Protein AF-A0AAV5D7L4-F1 (afdb_monomer_lite)

InterPro domains:
  IPR000823 Plant peroxidase [PR00461] (14-34)
  IPR000823 Plant peroxidase [PR00461] (56-69)
  IPR000823 Plant peroxidase [PTHR31388] (1-70)
  IPR002016 Haem peroxidase [PF00141] (2-70)
  IPR002016 Haem peroxidase [PS50873] (1-71)
  IPR010255 Haem peroxidase superfamily [SSF48113] (2-70)
  IPR019794 Peroxidase, active site [PS00436] (12-23)

Sequence (71 aa):
MAQAVEKEARMGASILRLFFHDCFVNGCDASVLLDDDPGRNFKGEKTAFPNVNSLRGYDVVDAVKARVEAE

Radius of gyration: 13.01 Å; chains: 1; bounding box: 31×27×29 Å

Structure (mmCIF, N/CA/C/O backbone):
data_AF-A0AAV5D7L4-F1
#
_entry.id   AF-A0AAV5D7L4-F1
#
loop_
_atom_site.group_PDB
_atom_site.id
_atom_site.type_symbol
_atom_site.label_atom_id
_atom_site.label_alt_id
_atom_site.label_comp_id
_atom_site.label_asym_id
_atom_site.label_entity_id
_atom_site.label_seq_id
_atom_site.pdbx_PDB_ins_code
_atom_site.Cartn_x
_atom_site.Cartn_y
_atom_site.Cartn_z
_atom_site.occupancy
_atom_site.B_iso_or_equiv
_atom_site.auth_seq_id
_atom_site.auth_comp_id
_atom_site.auth_asym_id
_atom_site.auth_atom_id
_atom_site.pdbx_PDB_model_num
ATOM 1 N N . MET A 1 1 ? -9.160 -2.023 10.361 1.00 88.75 1 MET A N 1
ATOM 2 C CA . MET A 1 1 ? -8.770 -3.387 9.936 1.00 88.75 1 MET A CA 1
ATOM 3 C C . MET A 1 1 ? -9.938 -4.369 9.895 1.00 88.75 1 MET A C 1
ATOM 5 O O . MET A 1 1 ? -10.256 -4.794 8.795 1.00 88.75 1 MET A O 1
ATOM 9 N N . ALA A 1 2 ? -10.616 -4.689 11.009 1.00 95.38 2 ALA A N 1
ATOM 10 C CA . ALA A 1 2 ? -11.722 -5.670 11.019 1.00 95.38 2 ALA A CA 1
ATOM 11 C C . ALA A 1 2 ? -12.803 -5.403 9.949 1.00 95.38 2 ALA A C 1
ATOM 13 O O . ALA A 1 2 ? -13.066 -6.264 9.119 1.00 95.38 2 ALA A O 1
ATOM 14 N N . GLN A 1 3 ? -13.295 -4.161 9.866 1.00 96.50 3 GLN A N 1
ATOM 15 C CA . GLN A 1 3 ? -14.286 -3.738 8.862 1.00 96.50 3 GLN A CA 1
ATOM 16 C C . GLN A 1 3 ? -13.850 -4.007 7.407 1.00 96.50 3 GLN A C 1
ATOM 18 O O . GLN A 1 3 ? -14.673 -4.343 6.561 1.00 96.50 3 GLN A O 1
ATOM 23 N N . ALA A 1 4 ? -12.555 -3.866 7.095 1.00 96.94 4 ALA A N 1
ATO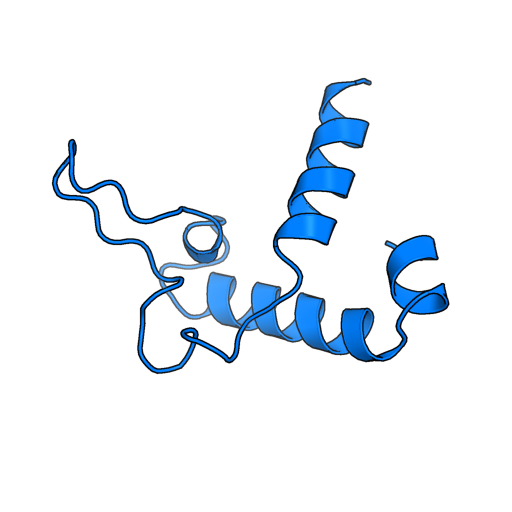M 24 C CA . ALA A 1 4 ? -12.041 -4.103 5.745 1.00 96.94 4 ALA A CA 1
ATOM 25 C C . ALA A 1 4 ? -12.012 -5.602 5.402 1.00 96.94 4 ALA A C 1
ATOM 27 O O . ALA A 1 4 ? -12.314 -5.975 4.273 1.00 96.94 4 ALA A O 1
ATOM 28 N N . VAL A 1 5 ? -11.696 -6.456 6.383 1.00 97.62 5 VAL A N 1
ATOM 29 C CA . VAL A 1 5 ? -11.697 -7.921 6.226 1.00 97.62 5 VAL A CA 1
ATOM 30 C C . VAL A 1 5 ? -13.122 -8.477 6.172 1.00 97.62 5 VAL A C 1
ATOM 32 O O . VAL A 1 5 ? -13.387 -9.384 5.391 1.00 97.62 5 VAL A O 1
ATOM 35 N N . GLU A 1 6 ? -14.055 -7.918 6.944 1.00 98.06 6 GLU A N 1
ATOM 36 C CA . GLU A 1 6 ? -15.480 -8.274 6.873 1.00 98.06 6 GLU A CA 1
ATOM 37 C C . GLU A 1 6 ? -16.082 -7.938 5.505 1.00 98.06 6 GLU A C 1
ATOM 39 O O . GLU A 1 6 ? -16.826 -8.738 4.940 1.00 98.06 6 GLU A O 1
ATOM 44 N N . LYS A 1 7 ? -15.729 -6.772 4.946 1.00 98.00 7 LYS A N 1
ATOM 45 C CA . LYS A 1 7 ? -16.166 -6.362 3.606 1.00 98.00 7 LYS A CA 1
ATOM 46 C C . LYS A 1 7 ? -15.523 -7.208 2.505 1.00 98.00 7 LYS A C 1
ATOM 48 O O . LYS A 1 7 ? -16.181 -7.528 1.518 1.00 98.00 7 LYS A O 1
ATOM 53 N N . GLU A 1 8 ? -14.247 -7.556 2.655 1.00 98.00 8 GLU A N 1
ATOM 54 C CA . GLU A 1 8 ? -13.529 -8.419 1.723 1.00 98.00 8 GLU A CA 1
ATOM 55 C C . GLU A 1 8 ? -12.538 -9.334 2.457 1.00 98.00 8 GLU A C 1
ATOM 57 O O . GLU A 1 8 ? -11.441 -8.920 2.835 1.00 98.00 8 GLU A O 1
ATOM 62 N N . ALA A 1 9 ? -12.870 -10.624 2.565 1.00 98.19 9 ALA A N 1
ATOM 63 C CA . ALA A 1 9 ? -12.065 -11.592 3.316 1.00 98.19 9 ALA A CA 1
ATOM 64 C C . ALA A 1 9 ? -10.596 -11.673 2.845 1.00 98.19 9 ALA A C 1
ATOM 66 O O . ALA A 1 9 ? -9.678 -11.820 3.655 1.00 98.19 9 ALA A O 1
ATOM 67 N N . ARG A 1 10 ? -10.342 -11.511 1.535 1.00 98.06 10 ARG A N 1
ATOM 68 C CA . ARG A 1 10 ? -8.985 -11.525 0.954 1.00 98.06 10 ARG A CA 1
ATOM 69 C C . ARG A 1 10 ? -8.123 -10.340 1.410 1.00 98.06 10 ARG A C 1
ATOM 71 O O . ARG A 1 10 ? -6.896 -10.395 1.277 1.00 98.06 10 ARG A O 1
ATOM 78 N N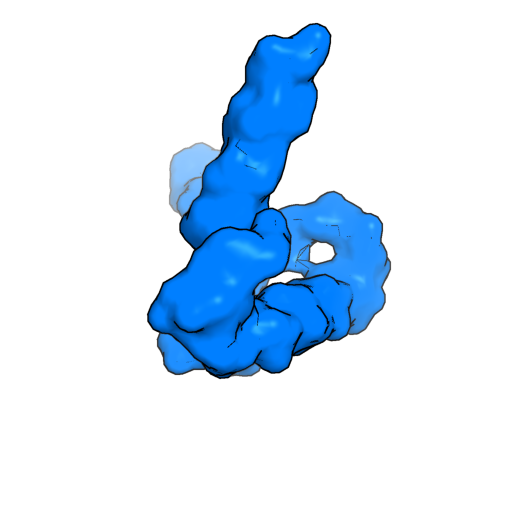 . MET A 1 11 ? -8.718 -9.285 1.967 1.00 98.50 11 MET A N 1
ATOM 79 C CA . MET A 1 11 ? -7.971 -8.123 2.442 1.00 98.50 11 MET A CA 1
ATOM 80 C C . MET A 1 11 ? -7.001 -8.492 3.569 1.00 98.50 11 MET A C 1
ATOM 82 O O . MET A 1 11 ? -5.878 -7.995 3.587 1.00 98.50 11 MET A O 1
ATOM 86 N N . GLY A 1 12 ? -7.364 -9.444 4.438 1.00 98.12 12 GLY A N 1
ATOM 87 C CA . GLY A 1 12 ? -6.464 -9.926 5.492 1.00 98.12 12 GLY A CA 1
ATOM 88 C C . GLY A 1 12 ? -5.157 -10.497 4.930 1.00 98.12 12 GLY A C 1
ATOM 89 O O . GLY A 1 12 ? -4.071 -10.090 5.338 1.00 98.12 12 GLY A O 1
ATOM 90 N N . ALA A 1 13 ? -5.251 -11.373 3.924 1.00 98.44 13 ALA A N 1
ATOM 91 C CA . ALA A 1 13 ? -4.078 -11.932 3.246 1.00 98.44 13 ALA A CA 1
ATOM 92 C C . ALA A 1 13 ? -3.287 -10.869 2.464 1.00 98.44 13 ALA A C 1
ATOM 94 O O . ALA A 1 13 ? -2.062 -10.933 2.391 1.00 98.44 13 ALA A O 1
ATOM 95 N N . SER A 1 14 ? -3.982 -9.886 1.887 1.00 98.50 14 SER A N 1
ATOM 96 C CA . SER A 1 14 ? -3.350 -8.813 1.114 1.00 98.50 14 SER A CA 1
ATOM 97 C C . SER A 1 14 ? -2.483 -7.914 1.994 1.00 98.50 14 SER A C 1
ATOM 99 O O . SER A 1 14 ? -1.345 -7.633 1.632 1.00 98.50 14 SER A O 1
ATOM 101 N N . ILE A 1 15 ? -2.979 -7.539 3.176 1.00 98.25 15 ILE A N 1
ATOM 102 C CA . ILE A 1 15 ? -2.237 -6.707 4.130 1.00 98.25 15 ILE A CA 1
ATOM 103 C C . ILE A 1 15 ? -1.071 -7.480 4.755 1.00 98.25 15 ILE A C 1
ATOM 105 O O . ILE A 1 15 ? 0.014 -6.924 4.899 1.00 98.25 15 ILE A O 1
ATOM 109 N N . LEU A 1 16 ? -1.244 -8.776 5.043 1.00 98.50 16 LEU A N 1
ATOM 110 C CA . LEU A 1 16 ? -0.132 -9.627 5.479 1.00 98.50 16 LEU A CA 1
ATOM 111 C C . LEU A 1 16 ? 0.986 -9.674 4.427 1.00 98.50 16 LEU A C 1
ATOM 113 O O . LEU A 1 16 ? 2.160 -9.532 4.759 1.00 98.50 16 LEU A O 1
ATOM 117 N N . ARG A 1 17 ? 0.622 -9.848 3.150 1.00 98.69 17 ARG A N 1
ATOM 118 C CA . ARG A 1 17 ? 1.587 -9.831 2.047 1.00 98.69 17 ARG A CA 1
ATOM 119 C C . ARG A 1 17 ? 2.253 -8.462 1.902 1.00 98.69 17 ARG A C 1
ATOM 121 O O . ARG A 1 17 ? 3.452 -8.412 1.673 1.00 98.69 17 ARG A O 1
ATOM 128 N N . LEU A 1 18 ? 1.502 -7.373 2.037 1.00 98.62 18 LEU A N 1
ATOM 129 C CA . LEU A 1 18 ? 2.042 -6.016 1.974 1.00 98.62 18 LEU A CA 1
ATOM 130 C C . LEU A 1 18 ? 3.091 -5.776 3.073 1.00 98.62 18 LEU A C 1
ATOM 132 O O . LEU A 1 18 ? 4.183 -5.321 2.757 1.00 98.62 18 LEU A O 1
ATOM 136 N N . PHE A 1 19 ? 2.817 -6.185 4.316 1.00 98.56 19 PHE A N 1
ATOM 137 C CA . PHE A 1 19 ? 3.795 -6.132 5.411 1.00 98.56 19 PHE A CA 1
ATOM 138 C C . PHE A 1 19 ? 5.031 -7.001 5.143 1.00 98.56 19 PHE A C 1
ATOM 140 O O . PHE A 1 19 ? 6.155 -6.578 5.388 1.00 98.56 19 PHE A O 1
ATOM 147 N N . PHE A 1 20 ? 4.841 -8.208 4.600 1.00 98.69 20 PHE A N 1
ATOM 148 C CA . PHE A 1 20 ? 5.965 -9.050 4.192 1.00 98.69 20 PHE A CA 1
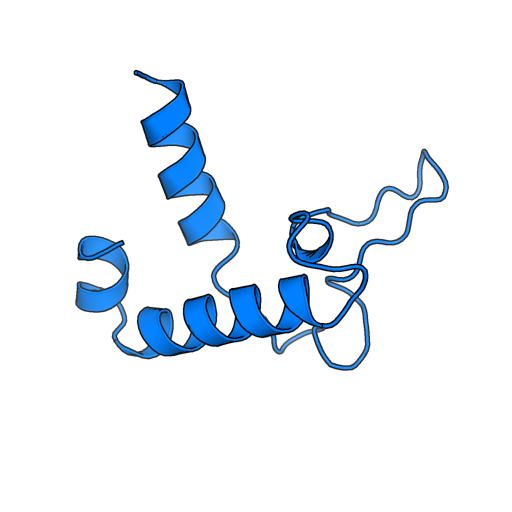ATOM 149 C C . PHE A 1 20 ? 6.846 -8.356 3.143 1.00 98.69 20 PHE A C 1
ATOM 151 O O . PHE A 1 20 ? 8.062 -8.369 3.289 1.00 98.69 20 PHE A O 1
ATOM 158 N N . HIS A 1 21 ? 6.248 -7.746 2.114 1.00 98.56 21 HIS A N 1
ATOM 159 C CA . HIS A 1 21 ? 6.991 -7.055 1.057 1.00 98.56 21 HIS A CA 1
ATOM 160 C C . HIS A 1 21 ? 7.721 -5.805 1.560 1.00 98.56 21 HIS A C 1
ATOM 162 O O . HIS A 1 21 ? 8.827 -5.570 1.091 1.00 98.56 21 HIS A O 1
ATOM 168 N N . ASP A 1 22 ? 7.143 -5.078 2.521 1.00 98.75 22 ASP A N 1
ATOM 169 C CA . ASP A 1 22 ? 7.820 -3.981 3.225 1.00 98.75 22 ASP A CA 1
ATOM 170 C C . ASP A 1 22 ? 9.076 -4.512 3.929 1.00 98.75 22 ASP A C 1
ATOM 172 O O . ASP A 1 22 ? 10.202 -4.222 3.555 1.00 98.75 22 ASP A O 1
ATOM 176 N N . CYS A 1 23 ? 8.904 -5.452 4.858 1.00 98.69 23 CYS A N 1
ATOM 177 C CA . CYS A 1 23 ? 10.013 -5.958 5.661 1.00 98.69 23 CYS A CA 1
ATOM 178 C C . CYS A 1 23 ? 11.134 -6.648 4.865 1.00 98.69 23 CYS A C 1
ATOM 180 O O . CYS A 1 23 ? 12.262 -6.731 5.356 1.00 98.69 23 CYS A O 1
ATOM 182 N N . PHE A 1 24 ? 10.845 -7.192 3.679 1.00 98.50 24 PHE A N 1
ATOM 183 C CA . PHE A 1 24 ? 11.841 -7.892 2.861 1.00 98.50 24 PHE A CA 1
ATOM 184 C C . PHE A 1 24 ? 12.739 -6.956 2.045 1.00 98.50 24 PHE A C 1
ATOM 186 O O . PHE A 1 24 ? 13.820 -7.379 1.626 1.00 98.50 24 PHE A O 1
ATOM 193 N N . VAL A 1 25 ? 12.315 -5.715 1.804 1.00 97.75 25 VAL A N 1
ATOM 194 C CA . VAL A 1 25 ? 13.067 -4.726 1.028 1.00 97.75 25 VAL A CA 1
ATOM 195 C C . VAL A 1 25 ? 13.430 -3.581 1.959 1.00 97.75 25 VAL A C 1
ATOM 197 O O . VAL A 1 25 ? 12.571 -2.874 2.442 1.00 97.75 25 VAL A O 1
ATOM 200 N N . ASN A 1 26 ? 14.718 -3.424 2.263 1.00 97.12 26 ASN A N 1
ATOM 201 C CA . ASN A 1 26 ? 15.224 -2.375 3.161 1.00 97.12 26 ASN A CA 1
ATOM 202 C C . ASN A 1 26 ? 14.667 -2.367 4.611 1.00 97.12 26 ASN A C 1
ATOM 204 O O . ASN A 1 26 ? 15.078 -1.535 5.417 1.00 97.12 26 ASN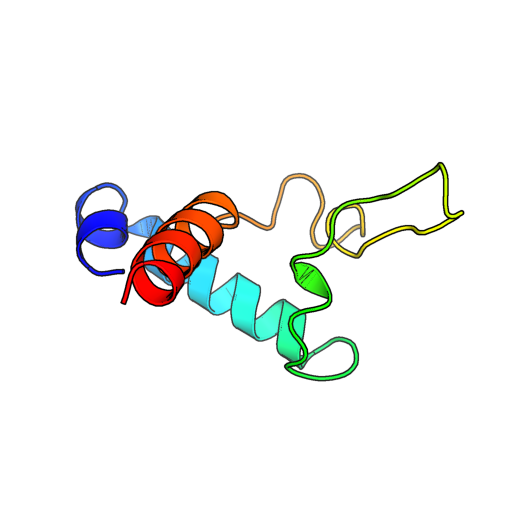 A O 1
ATOM 208 N N . GLY A 1 27 ? 13.845 -3.349 4.992 1.00 98.19 27 GLY A N 1
ATOM 209 C CA . GLY A 1 27 ? 13.288 -3.491 6.340 1.00 98.19 27 GLY A CA 1
ATOM 210 C C . GLY A 1 27 ? 11.882 -2.898 6.455 1.00 98.19 27 GLY A C 1
ATOM 211 O O . GLY A 1 27 ? 11.349 -2.357 5.503 1.00 98.19 27 GLY A O 1
ATOM 212 N N . CYS A 1 28 ? 11.244 -3.032 7.621 1.00 98.50 28 CYS A N 1
ATOM 213 C CA . CYS A 1 28 ? 9.854 -2.599 7.819 1.00 98.50 28 CYS A CA 1
ATOM 214 C C . CYS A 1 28 ? 9.770 -1.071 8.031 1.00 98.50 28 CYS A C 1
ATOM 216 O O . CYS A 1 28 ? 9.541 -0.606 9.153 1.00 98.50 28 CYS A O 1
ATOM 218 N N . ASP A 1 29 ? 10.056 -0.298 6.986 1.00 98.38 29 ASP A N 1
ATOM 219 C CA . ASP A 1 29 ? 10.183 1.164 7.015 1.00 98.38 29 ASP A CA 1
ATOM 220 C C . ASP A 1 29 ? 9.064 1.896 6.253 1.00 98.38 29 ASP A C 1
ATOM 222 O O . ASP A 1 29 ? 9.094 3.124 6.143 1.00 98.38 29 ASP A O 1
ATOM 226 N N . ALA A 1 30 ? 8.051 1.159 5.786 1.00 98.38 30 ALA A N 1
ATOM 227 C CA . ALA A 1 30 ? 6.934 1.643 4.982 1.00 98.38 30 ALA A CA 1
ATOM 228 C C . ALA A 1 30 ? 7.320 2.184 3.591 1.00 98.38 30 ALA A C 1
ATOM 230 O O . ALA A 1 30 ? 6.492 2.831 2.935 1.00 98.38 30 ALA A O 1
ATOM 231 N N . SER A 1 31 ? 8.530 1.903 3.102 1.00 98.31 31 SER A N 1
ATOM 232 C CA . SER A 1 31 ? 8.983 2.282 1.755 1.00 98.31 31 SER A CA 1
ATOM 233 C C . SER A 1 31 ? 8.052 1.767 0.651 1.00 98.31 31 SER A C 1
ATOM 235 O O . SER A 1 31 ? 7.776 2.497 -0.310 1.00 98.31 31 SER A O 1
ATOM 237 N N . VAL A 1 32 ? 7.449 0.583 0.829 1.00 98.50 32 VAL A N 1
ATOM 238 C CA . VAL A 1 32 ? 6.497 -0.011 -0.129 1.00 98.50 32 VAL A CA 1
ATOM 239 C C . VAL A 1 32 ? 5.210 0.812 -0.319 1.00 98.50 32 VAL A C 1
ATOM 241 O O . VAL A 1 32 ? 4.468 0.612 -1.290 1.00 98.50 32 VAL A O 1
ATOM 244 N N . LEU A 1 33 ? 4.907 1.735 0.601 1.00 98.56 33 LEU A N 1
ATOM 245 C CA . LEU A 1 33 ? 3.715 2.588 0.547 1.00 98.56 33 LEU A CA 1
ATOM 246 C C . LEU A 1 33 ? 3.899 3.835 -0.323 1.00 98.56 33 LEU A C 1
ATOM 248 O O . LEU A 1 33 ? 2.900 4.464 -0.683 1.00 98.56 33 LEU A O 1
ATOM 252 N N . LEU A 1 34 ? 5.133 4.186 -0.685 1.00 98.12 34 LEU A N 1
ATOM 253 C CA . LEU A 1 34 ? 5.431 5.393 -1.449 1.00 98.12 34 LEU A CA 1
ATOM 254 C C . LEU A 1 34 ? 5.065 5.223 -2.931 1.00 98.12 34 LEU A C 1
ATOM 256 O O . LEU A 1 34 ? 5.359 4.200 -3.553 1.00 98.12 34 LEU A O 1
ATOM 260 N N . ASP A 1 35 ? 4.414 6.240 -3.493 1.00 98.19 35 ASP A N 1
ATOM 261 C CA . ASP A 1 35 ? 4.114 6.317 -4.923 1.00 98.19 35 ASP A CA 1
ATOM 262 C C . ASP A 1 35 ? 5.323 6.812 -5.725 1.00 98.19 35 ASP A C 1
ATOM 264 O O . ASP A 1 35 ? 6.208 7.488 -5.200 1.00 98.19 35 ASP A O 1
ATOM 268 N N . ASP A 1 36 ? 5.345 6.494 -7.020 1.00 97.69 36 ASP A N 1
ATOM 269 C CA . ASP A 1 36 ? 6.321 7.064 -7.947 1.00 97.69 36 ASP A CA 1
ATOM 270 C C . ASP A 1 36 ? 6.171 8.598 -7.987 1.00 97.69 36 ASP A C 1
ATOM 272 O O . ASP A 1 36 ? 5.067 9.124 -8.144 1.00 97.69 36 ASP A O 1
ATOM 276 N N . ASP A 1 37 ? 7.293 9.319 -7.912 1.00 97.19 37 ASP A N 1
ATOM 277 C CA . ASP A 1 37 ? 7.353 10.777 -8.060 1.00 97.19 37 ASP A CA 1
ATOM 278 C C . ASP A 1 37 ? 8.383 11.133 -9.146 1.00 97.19 37 ASP A C 1
ATOM 280 O O . ASP A 1 37 ? 9.573 11.341 -8.863 1.00 97.19 37 ASP A O 1
ATOM 284 N N . PRO A 1 38 ? 7.944 11.230 -10.416 1.00 94.44 38 PRO A N 1
ATOM 285 C CA . PRO A 1 38 ? 8.814 11.615 -11.523 1.00 94.44 38 PRO A CA 1
ATOM 286 C C . PRO A 1 38 ? 9.435 13.006 -11.349 1.00 94.44 38 PRO A C 1
ATOM 288 O O . PRO A 1 38 ? 10.538 13.244 -11.839 1.00 94.44 38 PRO A O 1
ATOM 291 N N . GLY A 1 39 ? 8.762 13.920 -10.638 1.00 96.50 39 GLY A N 1
ATOM 292 C CA . GLY A 1 39 ? 9.246 15.282 -10.396 1.00 96.50 39 GLY A CA 1
ATOM 293 C C . GLY A 1 39 ? 10.466 15.327 -9.477 1.00 96.50 39 GLY A C 1
ATOM 294 O O . GLY A 1 39 ? 11.289 16.235 -9.590 1.00 96.50 39 GLY A O 1
ATOM 295 N N . ARG A 1 40 ? 10.619 14.321 -8.610 1.00 95.81 40 ARG A N 1
ATOM 296 C CA . ARG A 1 40 ? 11.789 14.138 -7.735 1.00 95.81 40 ARG A CA 1
ATOM 297 C C . ARG A 1 40 ? 12.746 13.052 -8.221 1.00 95.81 40 ARG A C 1
ATOM 299 O O . ARG A 1 40 ? 13.670 12.700 -7.494 1.00 95.81 40 ARG A O 1
ATOM 306 N N . ASN A 1 41 ? 12.542 12.532 -9.435 1.00 95.69 41 ASN A N 1
ATOM 307 C CA . ASN A 1 41 ? 13.271 11.379 -9.964 1.00 95.69 41 ASN A CA 1
ATOM 308 C C . ASN A 1 41 ? 13.249 10.179 -8.991 1.00 95.69 41 ASN A C 1
ATOM 310 O O . ASN A 1 41 ? 14.252 9.488 -8.805 1.00 95.69 41 ASN A O 1
ATOM 314 N N . PHE A 1 42 ? 12.104 9.962 -8.340 1.00 97.12 42 PHE A N 1
ATOM 315 C CA . PHE A 1 42 ? 11.885 8.872 -7.400 1.00 97.12 42 PHE A CA 1
ATOM 316 C C . PHE A 1 42 ? 10.964 7.823 -8.022 1.00 97.12 42 PHE A C 1
ATOM 318 O O . PHE A 1 42 ? 9.881 8.138 -8.518 1.00 97.12 42 PHE A O 1
ATOM 325 N N . LYS A 1 43 ? 11.400 6.565 -7.974 1.00 97.69 43 LYS A N 1
ATOM 326 C CA . LYS A 1 43 ? 10.594 5.408 -8.353 1.00 97.69 43 LYS A CA 1
ATOM 327 C C . LYS A 1 43 ? 10.381 4.554 -7.112 1.00 97.69 43 LYS A C 1
ATOM 329 O O . LYS A 1 43 ? 11.348 4.024 -6.567 1.00 97.69 43 LYS A O 1
ATOM 334 N N . GLY A 1 44 ? 9.134 4.465 -6.677 1.00 97.06 44 GLY A N 1
ATOM 335 C CA . GLY A 1 44 ? 8.720 3.667 -5.541 1.00 97.06 44 GLY A CA 1
ATOM 336 C C . GLY A 1 44 ? 8.626 2.184 -5.886 1.00 97.06 44 GLY A C 1
ATOM 337 O O . GLY A 1 44 ? 8.832 1.732 -7.017 1.00 97.06 44 GLY A O 1
ATOM 338 N N . GLU A 1 45 ? 8.286 1.393 -4.878 1.00 98.56 45 GLU A N 1
ATOM 339 C CA . GLU A 1 45 ? 8.295 -0.064 -4.998 1.00 98.56 45 GLU A CA 1
ATOM 340 C C . GLU A 1 45 ? 7.010 -0.620 -5.609 1.00 98.56 45 GLU A C 1
ATOM 342 O O . GLU A 1 45 ? 6.988 -1.761 -6.078 1.00 98.56 45 GLU A O 1
ATOM 347 N N . LYS A 1 46 ? 5.927 0.165 -5.649 1.00 98.38 46 LYS A N 1
ATOM 348 C CA . LYS A 1 46 ? 4.617 -0.277 -6.159 1.00 98.38 46 LYS A CA 1
ATOM 349 C C . LYS A 1 46 ? 4.673 -0.745 -7.616 1.00 98.38 46 LYS A C 1
ATOM 351 O O . LYS A 1 46 ? 3.926 -1.645 -7.998 1.00 98.38 46 LYS A O 1
ATOM 356 N N . THR A 1 47 ? 5.576 -0.181 -8.422 1.00 97.50 47 THR A N 1
ATOM 357 C CA . THR A 1 47 ? 5.755 -0.540 -9.839 1.00 97.50 47 THR A CA 1
ATOM 358 C C . THR A 1 47 ? 6.825 -1.612 -10.078 1.00 97.50 47 THR A C 1
ATOM 360 O O . THR A 1 47 ? 7.089 -1.976 -11.227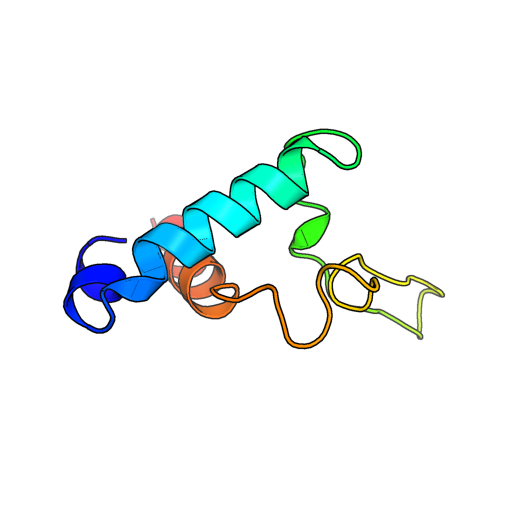 1.00 97.50 47 THR A O 1
ATOM 363 N N . ALA A 1 48 ? 7.428 -2.168 -9.020 1.00 98.00 48 ALA A N 1
ATOM 364 C CA . ALA A 1 48 ? 8.348 -3.296 -9.132 1.00 98.00 48 ALA A CA 1
ATOM 365 C C . ALA A 1 48 ? 7.622 -4.559 -9.629 1.00 98.00 48 ALA A C 1
ATOM 367 O O . ALA A 1 48 ? 6.453 -4.780 -9.316 1.00 98.00 48 ALA A O 1
ATOM 368 N N . PHE A 1 49 ? 8.329 -5.432 -10.355 1.00 98.12 49 PHE A N 1
ATOM 369 C CA . PHE A 1 49 ? 7.774 -6.671 -10.925 1.00 98.12 49 PHE A CA 1
ATOM 370 C C . PHE A 1 49 ? 6.924 -7.524 -9.954 1.00 98.12 49 PHE A C 1
ATOM 372 O O . PHE A 1 49 ? 5.837 -7.939 -10.353 1.00 98.12 49 PHE A O 1
ATOM 379 N N . PRO A 1 50 ? 7.333 -7.781 -8.692 1.00 97.81 50 PRO A N 1
ATOM 380 C CA . PRO A 1 50 ? 6.514 -8.578 -7.773 1.00 97.81 50 PRO A CA 1
ATOM 381 C C . PRO A 1 50 ? 5.269 -7.842 -7.235 1.00 97.81 50 PRO A C 1
ATOM 383 O O . PRO A 1 50 ? 4.379 -8.492 -6.672 1.00 97.81 50 PRO A O 1
ATOM 386 N N . ASN A 1 51 ? 5.203 -6.515 -7.398 1.00 98.56 51 ASN A N 1
ATOM 387 C CA . ASN A 1 51 ? 4.217 -5.629 -6.775 1.00 98.56 51 ASN A CA 1
ATOM 388 C C . ASN A 1 51 ? 3.180 -5.113 -7.780 1.00 98.56 51 ASN A C 1
ATOM 390 O O . ASN A 1 51 ? 1.988 -5.078 -7.462 1.00 98.56 51 ASN A O 1
ATOM 394 N N . VAL A 1 52 ? 3.611 -4.782 -8.999 1.00 98.19 52 VAL A N 1
ATOM 395 C CA . VAL A 1 52 ? 2.753 -4.223 -10.047 1.00 98.19 52 VAL A CA 1
ATOM 396 C C . VAL A 1 52 ? 1.611 -5.181 -10.385 1.00 98.19 52 VAL A C 1
ATOM 398 O O . VAL A 1 52 ? 1.820 -6.371 -10.617 1.00 98.19 52 VAL A O 1
ATOM 401 N N . ASN A 1 53 ? 0.377 -4.668 -10.379 1.00 97.50 53 ASN A N 1
ATOM 402 C CA . ASN A 1 53 ? -0.849 -5.452 -10.586 1.00 97.50 53 ASN A CA 1
ATOM 403 C C . ASN A 1 53 ? -0.997 -6.664 -9.637 1.00 97.50 53 ASN A C 1
ATOM 405 O O . ASN A 1 53 ? -1.664 -7.641 -9.980 1.00 97.50 53 ASN A O 1
ATOM 409 N N . SER A 1 54 ? -0.362 -6.627 -8.459 1.00 97.94 54 SER A N 1
ATOM 410 C CA . SER A 1 54 ? -0.249 -7.785 -7.568 1.00 97.94 54 SER A CA 1
ATOM 411 C C . SER A 1 54 ? -0.432 -7.423 -6.091 1.00 97.94 54 SER A C 1
ATOM 413 O O . SER A 1 54 ? -1.313 -7.984 -5.431 1.00 97.94 54 SER A O 1
ATOM 415 N N . LEU A 1 55 ? 0.376 -6.502 -5.552 1.00 98.06 55 LEU A N 1
ATOM 416 C CA . LEU A 1 55 ? 0.175 -5.967 -4.203 1.00 98.06 55 LEU A CA 1
ATOM 417 C C . LEU A 1 55 ? -1.066 -5.069 -4.167 1.00 98.06 55 LEU A C 1
ATOM 419 O O . LEU A 1 55 ? -1.379 -4.371 -5.129 1.00 98.06 55 LEU A O 1
ATOM 423 N N . ARG A 1 56 ? -1.792 -5.111 -3.047 1.00 98.12 56 ARG A N 1
ATOM 424 C CA . ARG A 1 56 ? -3.045 -4.373 -2.851 1.00 98.12 56 ARG A CA 1
ATOM 425 C C . ARG A 1 56 ? -3.321 -4.137 -1.367 1.00 98.12 56 ARG A C 1
ATOM 427 O O . ARG A 1 56 ? -2.726 -4.799 -0.520 1.00 98.12 56 ARG A O 1
ATOM 434 N N . GLY A 1 57 ? -4.273 -3.251 -1.079 1.00 97.69 57 GLY A N 1
ATOM 435 C CA . GLY A 1 57 ? -4.642 -2.851 0.283 1.00 97.69 57 GLY A CA 1
ATOM 436 C C . GLY A 1 57 ? -4.037 -1.518 0.728 1.00 97.69 57 GLY A C 1
ATOM 437 O O . GLY A 1 57 ? -4.170 -1.165 1.895 1.00 97.69 57 GLY A O 1
ATOM 438 N N . TYR A 1 58 ? -3.395 -0.775 -0.182 1.00 98.31 58 TYR A N 1
ATOM 439 C CA . TYR A 1 58 ? -2.864 0.569 0.080 1.00 98.31 58 TYR A CA 1
ATOM 440 C C . TYR A 1 58 ? -3.951 1.528 0.595 1.00 98.31 58 TYR A C 1
ATOM 442 O O . TYR A 1 58 ? -3.759 2.196 1.601 1.00 98.31 58 TYR A O 1
ATOM 450 N N . ASP A 1 59 ? -5.138 1.486 -0.008 1.00 97.88 59 ASP A N 1
ATOM 451 C CA . ASP A 1 59 ? -6.317 2.270 0.373 1.00 97.88 59 ASP A CA 1
ATOM 452 C C . ASP A 1 59 ? -6.803 1.979 1.803 1.00 97.88 59 ASP A C 1
ATOM 454 O O . ASP A 1 59 ? -7.257 2.868 2.526 1.00 97.88 59 ASP A O 1
ATOM 458 N N . VAL A 1 60 ? -6.688 0.723 2.239 1.00 98.19 60 VAL A N 1
ATOM 459 C CA . VAL A 1 60 ? -7.015 0.330 3.614 1.00 98.19 60 VAL A CA 1
ATOM 460 C C . VAL A 1 60 ? -5.985 0.890 4.592 1.00 98.19 60 VAL A C 1
ATOM 462 O O . VAL A 1 60 ? -6.373 1.330 5.675 1.00 98.19 60 VAL A O 1
ATOM 465 N N . VAL A 1 61 ? -4.700 0.897 4.222 1.00 98.25 61 VAL A N 1
ATOM 466 C CA . VAL A 1 61 ? -3.637 1.514 5.030 1.00 98.25 61 VAL A CA 1
ATOM 467 C C . VAL A 1 61 ? -3.858 3.024 5.137 1.00 98.25 61 VAL A C 1
ATOM 469 O O . VAL A 1 61 ? -3.834 3.543 6.253 1.00 98.25 61 VAL A O 1
ATOM 472 N N . ASP A 1 62 ? -4.193 3.702 4.037 1.00 98.38 62 ASP A N 1
ATOM 473 C CA . ASP A 1 62 ? -4.519 5.134 4.029 1.00 98.38 62 ASP A CA 1
ATOM 474 C C . ASP A 1 62 ? -5.709 5.448 4.944 1.00 98.38 62 ASP A C 1
ATOM 476 O O . ASP A 1 62 ? -5.647 6.356 5.773 1.00 98.38 62 ASP A O 1
ATOM 480 N N . ALA A 1 63 ? -6.785 4.658 4.862 1.00 97.50 63 ALA A N 1
ATOM 481 C CA . ALA A 1 63 ? -7.966 4.840 5.705 1.00 97.50 63 ALA A CA 1
ATOM 482 C C . ALA A 1 63 ? -7.681 4.593 7.197 1.00 97.50 63 ALA A C 1
ATOM 484 O O . ALA A 1 63 ? -8.271 5.251 8.056 1.00 97.50 63 ALA A O 1
ATOM 485 N N . VAL A 1 64 ? -6.801 3.639 7.523 1.00 97.38 64 VAL A N 1
ATOM 486 C CA . VAL A 1 64 ? -6.341 3.419 8.902 1.00 97.38 64 VAL A CA 1
ATOM 487 C C . VAL A 1 64 ? -5.501 4.604 9.366 1.00 97.38 64 VAL A C 1
ATOM 489 O O . VAL A 1 64 ? -5.776 5.143 10.437 1.00 97.38 64 VAL A O 1
ATOM 492 N N . LYS A 1 65 ? -4.535 5.048 8.557 1.00 98.12 65 LYS A N 1
ATOM 493 C CA . LYS A 1 65 ? -3.661 6.176 8.887 1.00 98.12 65 LYS A CA 1
ATOM 494 C C . LYS A 1 65 ? -4.456 7.460 9.103 1.00 98.12 65 LYS A C 1
ATOM 496 O O . LYS A 1 65 ? -4.261 8.112 10.118 1.00 98.12 65 LYS A O 1
ATOM 501 N N . ALA A 1 66 ? -5.401 7.774 8.219 1.00 98.25 66 ALA A N 1
ATOM 502 C CA . ALA A 1 66 ? -6.250 8.958 8.339 1.00 98.25 66 ALA A CA 1
ATOM 503 C C . ALA A 1 66 ? -7.074 8.981 9.636 1.00 98.25 66 ALA A C 1
ATOM 505 O O . ALA A 1 66 ? -7.305 10.047 10.193 1.00 98.25 66 ALA A O 1
ATOM 506 N N . ARG A 1 67 ? -7.517 7.815 10.129 1.00 97.25 67 ARG A N 1
ATOM 507 C CA . ARG A 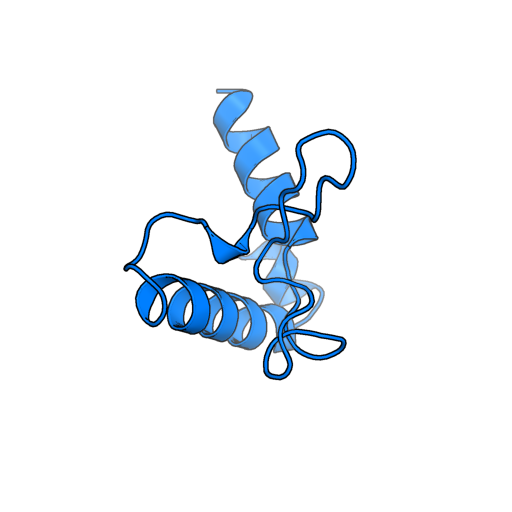1 67 ? -8.222 7.721 11.416 1.00 97.25 67 ARG A CA 1
ATOM 508 C C . ARG A 1 67 ? -7.289 7.939 12.600 1.00 97.25 67 ARG A C 1
ATOM 510 O O . ARG A 1 67 ? -7.681 8.639 13.516 1.00 97.25 67 ARG A O 1
ATOM 517 N N . VAL A 1 68 ? -6.090 7.357 12.563 1.00 98.19 68 VAL A N 1
ATOM 518 C CA . VAL A 1 68 ? -5.087 7.522 13.629 1.00 98.19 68 VAL A CA 1
ATOM 519 C C . VAL A 1 68 ? -4.604 8.971 13.716 1.00 98.19 68 VAL A C 1
ATOM 521 O O . VAL A 1 68 ? -4.444 9.483 14.807 1.00 98.19 68 VAL A O 1
ATOM 524 N N . GLU A 1 69 ? -4.413 9.654 12.586 1.00 98.38 69 GLU A N 1
ATOM 525 C CA . GLU A 1 69 ? -4.014 11.074 12.565 1.00 98.38 69 GLU A CA 1
ATOM 526 C C . GLU A 1 69 ? -5.126 12.041 13.000 1.00 98.38 69 GLU A C 1
ATOM 528 O O . GLU A 1 69 ? -4.867 13.224 13.201 1.00 98.38 69 GLU A O 1
ATOM 533 N N . ALA A 1 70 ? -6.372 11.570 13.085 1.00 97.44 70 ALA A N 1
ATOM 534 C CA . ALA A 1 70 ? -7.492 12.366 13.577 1.00 97.44 70 ALA A CA 1
ATOM 535 C C . ALA A 1 70 ? -7.657 12.286 15.108 1.00 97.44 70 ALA A C 1
ATOM 537 O O . ALA A 1 70 ? -8.542 12.960 15.642 1.00 97.44 70 ALA A O 1
ATOM 538 N N . GLU A 1 71 ? -6.855 11.454 15.782 1.00 83.25 71 GLU A N 1
ATOM 539 C CA . GLU A 1 71 ? -6.751 11.364 17.247 1.00 83.25 71 GLU A CA 1
ATOM 540 C C . GLU A 1 71 ? -5.726 12.367 17.795 1.00 83.25 71 GLU A C 1
ATOM 542 O O . GLU A 1 71 ? -6.015 12.950 18.867 1.00 83.25 71 GLU A O 1
#

Organism: NCBI:txid191504

Secondary structure (DSSP, 8-state):
-HHHHHH-THHHHHHHHHHHHHHHTTSSSSGGGPPPBGGGTB--GGGSTTTTTT---HHHHHHHHHHHTT-

pLDDT: mean 97.54, std 2.18, range [83.25, 98.75]

Foldseek 3Di:
DVVVCVVPVCLVVLVVVLQVVCCVPPHVPCQQLDPADVVVPDHGCCCPPCRDVHRDDSVVVVVVVVVVVVD